Protein AF-A0AAP0F2R1-F1 (afdb_monomer_lite)

Secondary structure (DSSP, 8-state):
-----SB---TTS-HHHHHHHHHHHHTT---TT--HHHHHHHHGGGSB-HHHH-

Organism: NCBI:txid461633

Structure (mmCIF, N/CA/C/O backbone):
data_AF-A0AAP0F2R1-F1
#
_entry.id   AF-A0AAP0F2R1-F1
#
loop_
_atom_site.group_PDB
_atom_site.id
_atom_site.type_symbol
_atom_site.label_atom_id
_atom_site.label_alt_id
_atom_site.label_comp_id
_atom_site.label_asym_id
_atom_site.label_entity_id
_atom_site.label_seq_id
_atom_site.pdbx_PDB_ins_code
_atom_site.Cartn_x
_atom_site.Cartn_y
_atom_site.Cartn_z
_atom_site.occupancy
_atom_site.B_iso_or_equiv
_atom_site.auth_seq_id
_atom_site.auth_comp_id
_atom_site.auth_asym_id
_atom_site.auth_atom_id
_atom_site.pdbx_PDB_model_num
ATOM 1 N N . MET A 1 1 ? 14.233 -12.779 7.574 1.00 39.88 1 MET A N 1
ATOM 2 C CA . MET A 1 1 ? 14.411 -11.536 6.795 1.00 39.88 1 MET A CA 1
ATOM 3 C C . MET A 1 1 ? 13.020 -11.070 6.400 1.00 39.88 1 MET A C 1
ATOM 5 O O . MET A 1 1 ? 12.367 -11.790 5.661 1.00 39.88 1 MET A O 1
ATOM 9 N N . VAL A 1 2 ? 12.512 -9.967 6.961 1.00 41.56 2 VAL A N 1
ATOM 10 C CA . VAL A 1 2 ? 11.260 -9.361 6.473 1.00 41.56 2 VAL A CA 1
ATOM 11 C C . VAL A 1 2 ? 11.590 -8.781 5.106 1.00 41.56 2 VAL A C 1
ATOM 13 O O . VAL A 1 2 ? 12.356 -7.824 5.011 1.00 41.56 2 VAL A O 1
ATOM 16 N N . GLN A 1 3 ? 11.134 -9.451 4.049 1.00 52.3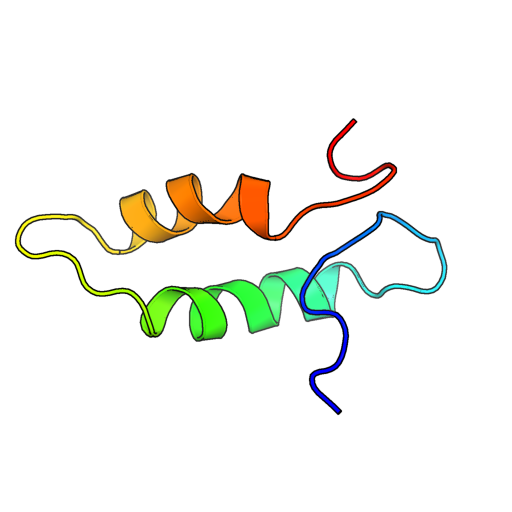1 3 GLN A N 1
ATOM 17 C CA . GLN A 1 3 ? 11.282 -8.934 2.698 1.00 52.31 3 GLN A CA 1
ATOM 18 C C . GLN A 1 3 ? 10.519 -7.615 2.586 1.00 52.31 3 GLN A C 1
ATOM 20 O O . GLN A 1 3 ? 9.471 -7.430 3.199 1.00 52.31 3 GLN A O 1
ATOM 25 N N . ASN A 1 4 ? 11.120 -6.685 1.856 1.00 61.25 4 ASN A N 1
ATOM 26 C CA . ASN A 1 4 ? 10.715 -5.297 1.737 1.00 61.25 4 ASN A CA 1
ATOM 27 C C . ASN A 1 4 ? 9.243 -5.187 1.294 1.00 61.25 4 ASN A C 1
ATOM 29 O O . ASN A 1 4 ? 8.933 -5.333 0.119 1.00 61.25 4 ASN A O 1
ATOM 33 N N . SER A 1 5 ? 8.329 -4.920 2.229 1.00 70.75 5 SER A N 1
ATOM 34 C CA . SER A 1 5 ? 6.885 -4.819 1.961 1.00 70.75 5 SER A CA 1
ATOM 35 C C . SER A 1 5 ? 6.483 -3.586 1.133 1.00 70.75 5 SER A C 1
ATOM 37 O O . SER A 1 5 ? 5.300 -3.390 0.846 1.00 70.75 5 SER A O 1
ATOM 39 N N . LEU A 1 6 ? 7.448 -2.733 0.795 1.00 87.56 6 LEU A N 1
ATOM 40 C CA . LEU A 1 6 ? 7.245 -1.460 0.120 1.00 87.56 6 LEU A CA 1
ATOM 41 C C . LEU A 1 6 ? 7.506 -1.605 -1.377 1.00 87.56 6 LEU A C 1
ATOM 43 O O . LEU A 1 6 ? 8.511 -2.198 -1.762 1.00 87.56 6 LEU A O 1
ATOM 47 N N . PHE A 1 7 ? 6.630 -1.018 -2.186 1.00 90.81 7 PHE A N 1
ATOM 48 C CA . PHE A 1 7 ? 6.784 -0.925 -3.633 1.00 90.81 7 PHE A CA 1
ATOM 49 C C . PHE A 1 7 ? 7.542 0.349 -3.995 1.00 90.81 7 PHE A C 1
ATOM 51 O O . PHE A 1 7 ? 7.099 1.450 -3.660 1.00 90.81 7 PHE A O 1
ATOM 58 N N . ASN A 1 8 ? 8.688 0.214 -4.657 1.00 90.94 8 ASN A N 1
ATOM 59 C CA . ASN A 1 8 ? 9.563 1.326 -5.029 1.00 90.94 8 ASN A CA 1
ATOM 60 C C . ASN A 1 8 ? 9.248 1.905 -6.419 1.00 90.94 8 ASN A C 1
ATOM 62 O O . ASN A 1 8 ? 9.734 2.993 -6.753 1.00 90.94 8 ASN A O 1
ATOM 66 N N . GLY A 1 9 ? 8.464 1.189 -7.229 1.00 89.12 9 GLY A N 1
ATOM 67 C CA . GLY A 1 9 ? 8.225 1.517 -8.634 1.00 89.12 9 GLY A CA 1
ATOM 68 C C . GLY A 1 9 ? 9.429 1.184 -9.519 1.00 89.12 9 GLY A C 1
ATOM 69 O O . GLY A 1 9 ? 9.708 1.902 -10.484 1.00 89.12 9 GLY A O 1
ATOM 70 N N . LEU A 1 10 ? 10.197 0.153 -9.158 1.00 90.19 10 LEU A N 1
ATOM 71 C CA . LEU A 1 10 ? 11.310 -0.343 -9.961 1.00 90.19 10 LEU A CA 1
ATOM 72 C C . LEU A 1 10 ? 10.800 -1.291 -11.058 1.00 90.19 10 LEU A C 1
ATOM 74 O O . LEU A 1 10 ? 9.851 -2.032 -10.834 1.00 90.19 10 LEU A O 1
ATOM 78 N N . PRO A 1 11 ? 11.468 -1.355 -12.224 1.00 87.44 11 PRO A N 1
ATOM 79 C CA . PRO A 1 11 ? 11.084 -2.270 -13.303 1.00 87.44 11 PRO A CA 1
ATOM 80 C C . PRO A 1 11 ? 11.271 -3.756 -12.952 1.00 87.44 11 PRO A C 1
ATOM 82 O O . PRO A 1 11 ? 10.845 -4.615 -13.714 1.00 87.44 11 PRO A O 1
ATOM 85 N N . CYS A 1 12 ? 11.941 -4.063 -11.837 1.00 87.69 12 CYS A N 1
ATOM 86 C CA . CYS A 1 12 ? 12.110 -5.422 -11.326 1.00 87.69 12 CYS A CA 1
ATOM 87 C C . CYS A 1 12 ? 11.028 -5.839 -10.319 1.00 87.69 12 CYS A C 1
ATOM 89 O O . CYS A 1 12 ? 11.034 -6.988 -9.891 1.00 87.69 12 CYS A O 1
ATOM 91 N N . GLU A 1 13 ? 10.169 -4.914 -9.882 1.00 89.31 13 GLU A N 1
ATOM 92 C CA . GLU A 1 13 ? 9.063 -5.206 -8.969 1.00 89.31 13 GLU A CA 1
ATOM 93 C C . GLU A 1 13 ? 7.801 -5.523 -9.776 1.00 89.31 13 GLU A C 1
ATOM 95 O O . GLU A 1 13 ? 7.508 -4.855 -10.770 1.00 89.31 13 GLU A O 1
ATOM 100 N N . ASP A 1 14 ? 7.035 -6.516 -9.329 1.00 89.44 14 ASP A N 1
ATOM 101 C CA . ASP A 1 14 ? 5.747 -6.849 -9.927 1.00 89.44 14 ASP A CA 1
ATOM 102 C C . ASP A 1 14 ? 4.630 -6.020 -9.270 1.00 89.44 14 ASP A C 1
ATOM 104 O O . ASP A 1 14 ? 4.345 -6.132 -8.075 1.00 89.44 14 ASP A O 1
ATOM 108 N N . LEU A 1 15 ? 4.012 -5.141 -10.064 1.00 87.75 15 LEU A N 1
ATOM 109 C CA . LEU A 1 15 ? 2.901 -4.296 -9.620 1.00 87.75 15 LEU A CA 1
ATOM 110 C C . LEU A 1 15 ? 1.636 -5.113 -9.326 1.00 87.75 15 LEU A C 1
ATOM 112 O O . LEU A 1 15 ? 0.893 -4.770 -8.406 1.00 87.75 15 LEU A O 1
ATOM 116 N N . VAL A 1 16 ? 1.372 -6.153 -10.119 1.00 89.88 16 VAL A N 1
ATOM 117 C CA . VAL A 1 16 ? 0.176 -6.989 -9.980 1.00 89.88 16 VAL A CA 1
ATOM 118 C C . VAL A 1 16 ? 0.277 -7.781 -8.685 1.00 89.88 16 VAL A C 1
ATOM 120 O O . VAL A 1 16 ? -0.630 -7.693 -7.859 1.00 89.88 16 VAL A O 1
ATOM 123 N N . GLU A 1 17 ? 1.418 -8.432 -8.447 1.00 90.75 17 GLU A N 1
ATOM 124 C CA . GLU A 1 17 ? 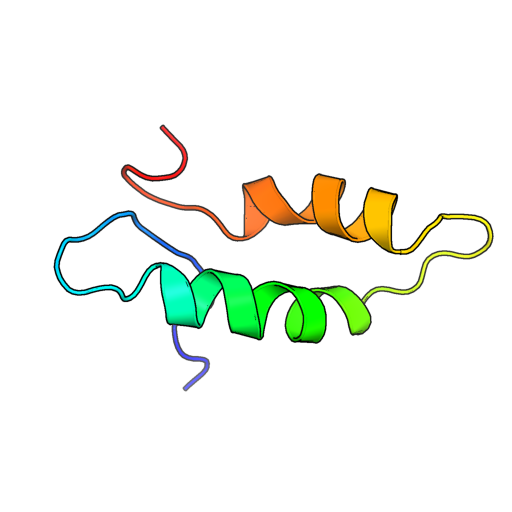1.680 -9.156 -7.199 1.00 90.75 17 GLU A CA 1
ATOM 125 C C . GLU A 1 17 ? 1.542 -8.228 -5.979 1.00 90.75 17 GLU A C 1
ATOM 127 O O . GLU A 1 17 ? 0.905 -8.576 -4.982 1.00 90.75 17 GLU A O 1
ATOM 132 N N . HIS A 1 18 ? 2.088 -7.007 -6.054 1.00 89.69 18 HIS A N 1
ATOM 133 C CA . HIS A 1 18 ? 2.013 -6.064 -4.935 1.00 89.69 18 HIS A CA 1
ATOM 134 C C . HIS A 1 18 ? 0.572 -5.654 -4.604 1.00 89.69 18 HIS A C 1
ATOM 136 O O . HIS A 1 18 ? 0.203 -5.617 -3.426 1.00 89.69 18 HIS A O 1
ATOM 142 N N . ILE A 1 19 ? -0.253 -5.395 -5.624 1.00 88.88 19 ILE A N 1
ATOM 143 C CA . ILE A 1 19 ? -1.670 -5.046 -5.450 1.00 88.88 19 ILE A CA 1
ATOM 144 C C . ILE A 1 19 ? -2.471 -6.233 -4.908 1.00 88.88 19 ILE A C 1
ATOM 146 O O . ILE A 1 19 ? -3.328 -6.027 -4.048 1.00 88.88 19 ILE A O 1
ATOM 150 N N . GLU A 1 20 ? -2.200 -7.456 -5.366 1.00 90.19 20 GLU A N 1
ATOM 151 C CA . GLU A 1 20 ? -2.908 -8.657 -4.907 1.00 90.19 20 GLU A CA 1
ATOM 152 C C . GLU A 1 20 ? -2.612 -8.984 -3.437 1.00 90.19 20 GLU A C 1
ATOM 154 O O . GLU A 1 20 ? -3.522 -9.346 -2.689 1.00 90.19 20 GLU A O 1
ATOM 159 N N . VAL A 1 21 ? -1.371 -8.775 -2.988 1.00 88.81 21 VAL A N 1
ATOM 160 C CA . VAL A 1 21 ? -0.939 -9.063 -1.607 1.00 88.81 21 VAL A CA 1
ATOM 161 C C . VAL A 1 21 ? -1.269 -7.913 -0.636 1.00 88.81 21 VAL A C 1
ATOM 163 O O . VAL A 1 21 ? -1.346 -8.097 0.584 1.00 88.81 21 VAL A O 1
ATOM 166 N N . PHE A 1 22 ? -1.490 -6.693 -1.133 1.00 87.94 22 PHE A N 1
ATOM 167 C CA . PHE A 1 22 ? -1.759 -5.519 -0.294 1.00 87.94 22 PHE A CA 1
ATOM 168 C C . PHE A 1 22 ? -3.004 -5.647 0.622 1.00 87.94 22 PHE A C 1
ATOM 170 O O . PHE A 1 22 ? -2.902 -5.295 1.805 1.00 87.94 22 PHE A O 1
ATOM 177 N N . PRO A 1 23 ? -4.164 -6.165 0.164 1.00 87.75 23 PRO A N 1
ATOM 178 C CA . PRO A 1 23 ? -5.330 -6.409 1.013 1.00 87.75 23 PRO A CA 1
ATOM 179 C C . PRO A 1 23 ? -5.049 -7.335 2.199 1.00 87.75 23 PRO A C 1
ATOM 181 O O . PRO A 1 23 ? -5.497 -7.037 3.306 1.00 87.75 23 PRO A O 1
ATOM 184 N N . GLU A 1 24 ? -4.275 -8.405 1.994 1.00 87.50 24 GLU A N 1
ATOM 185 C CA . GLU A 1 24 ? -3.909 -9.357 3.052 1.00 87.50 24 GLU A CA 1
ATOM 186 C C . GLU A 1 24 ? -3.081 -8.673 4.145 1.00 87.50 24 GLU A C 1
ATOM 188 O O . GLU A 1 24 ? -3.277 -8.901 5.339 1.00 87.50 24 GLU A O 1
ATOM 193 N N . ARG A 1 25 ? -2.200 -7.751 3.742 1.00 81.12 25 ARG A N 1
ATOM 194 C CA . ARG A 1 25 ? -1.391 -6.945 4.664 1.00 81.12 25 ARG A CA 1
ATOM 195 C C . ARG A 1 25 ? -2.205 -5.903 5.418 1.00 81.12 25 ARG A C 1
ATOM 197 O O . ARG A 1 25 ? -1.848 -5.568 6.539 1.00 81.12 25 ARG A O 1
ATOM 204 N N . CYS A 1 26 ? -3.279 -5.379 4.836 1.00 85.50 26 CYS A N 1
ATOM 205 C CA . CYS A 1 26 ? -4.147 -4.418 5.521 1.00 85.50 26 CYS A CA 1
ATOM 206 C C . CYS A 1 26 ? -5.054 -5.079 6.558 1.00 85.50 26 CYS A C 1
ATOM 208 O O . CYS A 1 26 ? -5.437 -4.433 7.531 1.00 85.50 26 CYS A O 1
ATOM 210 N N . ASP A 1 27 ? -5.383 -6.355 6.366 1.00 82.69 27 ASP A N 1
ATOM 211 C CA . ASP A 1 27 ? -6.302 -7.085 7.237 1.00 82.69 27 ASP A CA 1
ATOM 212 C C . ASP A 1 27 ? -5.719 -7.357 8.641 1.00 82.69 27 ASP A C 1
ATOM 214 O O . ASP A 1 27 ? -6.478 -7.666 9.559 1.00 82.69 27 ASP A O 1
ATOM 218 N N . ILE A 1 28 ? -4.409 -7.146 8.850 1.00 82.50 28 ILE A N 1
ATOM 219 C CA . ILE A 1 28 ? -3.777 -7.159 10.184 1.00 82.50 28 ILE A CA 1
ATOM 220 C C . ILE A 1 28 ? -4.161 -5.937 11.037 1.00 82.50 28 ILE A C 1
ATOM 222 O O . ILE A 1 28 ? -3.973 -5.950 12.254 1.00 82.50 28 ILE A O 1
ATOM 226 N N . VAL A 1 29 ? -4.672 -4.869 10.415 1.00 82.69 29 VAL A N 1
ATOM 227 C CA . VAL A 1 29 ? -5.082 -3.637 11.094 1.00 82.69 29 VAL A CA 1
ATOM 228 C C . VAL A 1 29 ? -6.602 -3.615 11.205 1.00 82.69 29 VAL A C 1
ATOM 230 O O . VAL A 1 29 ? -7.318 -3.440 10.220 1.00 82.69 29 VAL A O 1
ATOM 233 N N . HIS A 1 30 ? -7.105 -3.748 12.432 1.00 85.69 30 HIS A N 1
ATOM 234 C CA . HIS A 1 30 ? -8.527 -3.633 12.735 1.00 85.69 30 HIS A CA 1
ATOM 235 C C . HIS A 1 30 ? -8.783 -2.418 13.628 1.00 85.69 30 HIS A C 1
ATOM 237 O O . HIS A 1 30 ? -8.228 -2.316 14.721 1.00 85.69 30 HIS A O 1
ATOM 243 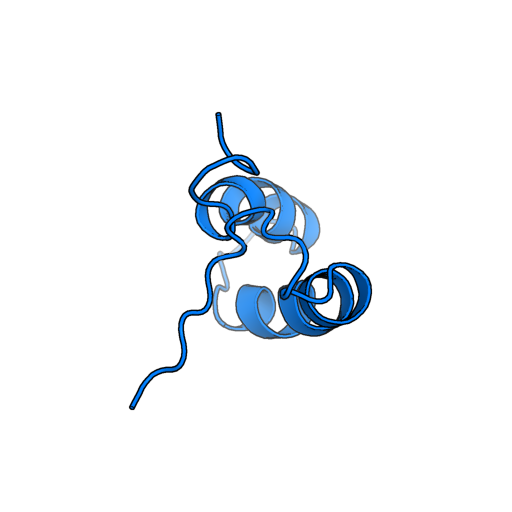N N . ILE A 1 31 ? -9.629 -1.498 13.162 1.00 88.31 31 ILE A N 1
ATOM 244 C CA . ILE A 1 31 ? -10.060 -0.326 13.929 1.00 88.31 31 ILE A CA 1
ATOM 245 C C . ILE A 1 31 ? -11.582 -0.380 14.040 1.00 88.31 31 ILE A C 1
ATOM 247 O O . ILE A 1 31 ? -12.287 -0.391 13.030 1.00 88.31 31 ILE A O 1
ATOM 251 N N . ASN A 1 32 ? -12.084 -0.414 15.275 1.00 90.50 32 ASN A N 1
ATOM 252 C CA . ASN A 1 32 ? -13.518 -0.468 15.551 1.00 90.50 32 ASN A CA 1
ATOM 253 C C . ASN A 1 32 ? -14.248 0.706 14.884 1.00 90.50 32 ASN A C 1
ATOM 255 O O . ASN A 1 32 ? -13.793 1.848 14.958 1.00 90.50 32 ASN A O 1
ATOM 259 N N . ASN A 1 33 ? -15.404 0.424 14.277 1.00 91.81 33 ASN A N 1
ATOM 260 C CA . ASN A 1 33 ? -16.243 1.396 13.560 1.00 91.81 33 ASN A CA 1
ATOM 261 C C . ASN A 1 33 ? -15.589 2.052 12.329 1.00 91.81 33 ASN A C 1
ATOM 263 O O . ASN A 1 33 ? -16.114 3.040 11.817 1.00 91.81 33 ASN A O 1
ATOM 267 N N . VAL A 1 34 ? -14.477 1.513 11.824 1.00 90.12 34 VAL A N 1
ATOM 268 C CA . VAL A 1 34 ? -13.868 1.961 10.567 1.00 90.12 34 VAL A CA 1
ATOM 269 C C . VAL A 1 34 ? -14.016 0.866 9.518 1.00 90.12 34 VAL A C 1
ATOM 271 O O . VAL A 1 34 ? -13.703 -0.299 9.756 1.00 90.12 34 VAL A O 1
ATOM 274 N N . LEU A 1 35 ? -14.490 1.244 8.331 1.00 91.12 35 LEU A N 1
ATOM 275 C CA . LEU A 1 35 ? -14.581 0.326 7.198 1.00 91.12 35 LEU A CA 1
ATOM 276 C C . LEU A 1 35 ? -13.181 -0.137 6.779 1.00 91.12 35 LEU A C 1
ATOM 278 O O . LEU A 1 35 ? -12.262 0.676 6.660 1.00 91.12 35 LEU A O 1
ATOM 282 N N . LYS A 1 36 ? -13.031 -1.432 6.478 1.00 88.50 36 LYS A N 1
ATOM 283 C CA . LYS A 1 36 ? -11.759 -2.005 6.003 1.00 88.50 36 LYS A CA 1
ATOM 284 C C . LYS A 1 36 ? -11.206 -1.268 4.782 1.00 88.50 36 LYS A C 1
ATOM 286 O O . LYS A 1 36 ? -10.001 -1.082 4.676 1.00 88.50 36 LYS A O 1
ATOM 291 N N . GLU A 1 37 ? -12.074 -0.807 3.889 1.00 89.56 37 GLU A N 1
ATOM 292 C CA . GLU A 1 37 ? -11.684 -0.029 2.709 1.00 89.56 37 GLU A CA 1
ATOM 293 C C . GLU A 1 37 ? -11.034 1.307 3.082 1.00 89.56 37 GLU A C 1
ATOM 295 O O . GLU A 1 37 ? -10.023 1.681 2.495 1.00 89.56 37 GLU A O 1
ATOM 300 N N . ILE A 1 38 ? -11.534 1.985 4.121 1.00 90.94 38 ILE A N 1
ATOM 301 C CA . ILE A 1 38 ? -10.929 3.225 4.624 1.00 90.94 38 ILE A CA 1
ATOM 302 C C . ILE A 1 38 ? -9.552 2.939 5.226 1.00 90.94 38 ILE A C 1
ATOM 304 O O . ILE A 1 38 ? -8.611 3.693 4.980 1.00 90.94 38 ILE A O 1
ATOM 308 N N . ILE A 1 39 ? -9.406 1.841 5.973 1.00 90.44 39 ILE A N 1
ATOM 309 C CA . ILE A 1 39 ? -8.108 1.412 6.514 1.00 90.44 39 ILE A CA 1
ATOM 310 C C . ILE A 1 39 ? -7.129 1.132 5.364 1.00 90.44 39 ILE A C 1
ATOM 312 O O . ILE A 1 39 ? -6.027 1.677 5.359 1.00 90.44 39 ILE A O 1
ATOM 316 N N . ARG A 1 40 ? -7.551 0.373 4.345 1.00 90.31 40 ARG A N 1
ATOM 317 C CA . ARG A 1 40 ? -6.755 0.080 3.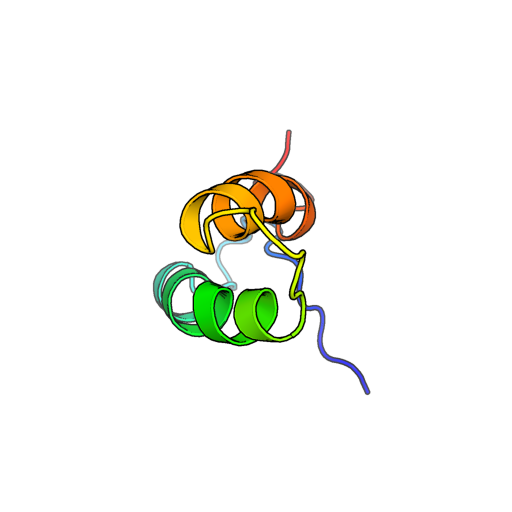140 1.00 90.31 40 ARG A CA 1
ATOM 318 C C . ARG A 1 40 ? -6.317 1.356 2.423 1.00 90.31 40 ARG A C 1
ATOM 320 O O . ARG A 1 40 ? -5.127 1.535 2.185 1.00 90.31 40 ARG A O 1
ATOM 327 N N . MET A 1 41 ? -7.236 2.284 2.155 1.00 91.19 41 MET A N 1
ATOM 328 C CA . MET A 1 41 ? -6.908 3.566 1.516 1.00 91.19 41 MET A CA 1
ATOM 329 C C . MET A 1 41 ? -5.913 4.387 2.342 1.00 91.19 41 MET A C 1
ATOM 331 O O . MET A 1 41 ? -5.023 5.024 1.783 1.00 91.19 41 MET A O 1
ATOM 335 N N . ARG A 1 42 ? -6.037 4.370 3.674 1.00 91.12 42 ARG A N 1
ATOM 336 C CA . ARG A 1 42 ? -5.122 5.086 4.574 1.00 91.12 42 ARG A CA 1
ATOM 337 C C . ARG A 1 42 ? -3.745 4.434 4.662 1.00 91.12 42 ARG A C 1
ATOM 339 O O . ARG A 1 42 ? -2.769 5.157 4.830 1.00 91.12 42 ARG A O 1
ATOM 346 N N . LEU A 1 43 ? -3.660 3.111 4.544 1.00 90.06 43 LEU A N 1
ATOM 347 C CA . LEU A 1 43 ? -2.400 2.365 4.577 1.00 90.06 43 LEU A CA 1
ATOM 348 C C . LEU A 1 43 ? -1.680 2.345 3.225 1.00 90.06 43 LEU A C 1
ATOM 350 O O . LEU A 1 43 ? -0.461 2.194 3.196 1.00 90.06 43 LEU A O 1
ATOM 354 N N . PHE A 1 44 ? -2.392 2.550 2.117 1.00 90.25 44 PHE A N 1
AT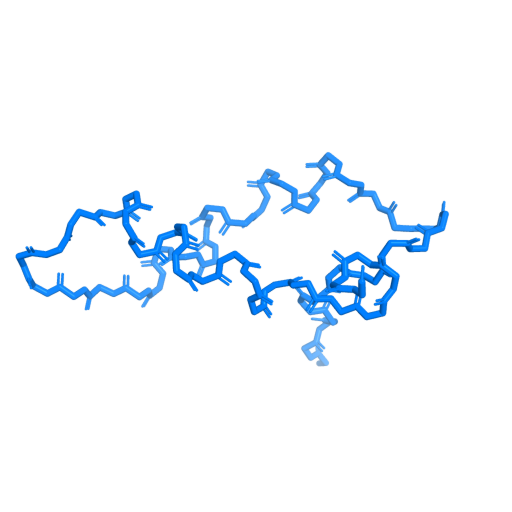OM 355 C CA . PHE A 1 44 ? -1.820 2.468 0.772 1.00 90.25 44 PHE A CA 1
ATOM 356 C C . PHE A 1 44 ? -0.591 3.374 0.563 1.00 90.25 44 PHE A C 1
ATOM 358 O O . PHE A 1 44 ? 0.443 2.858 0.146 1.00 90.25 44 PHE A O 1
ATOM 365 N N . PRO A 1 45 ? -0.584 4.662 0.967 1.00 90.06 45 PRO A N 1
ATOM 366 C CA . PRO A 1 45 ? 0.605 5.517 0.845 1.00 90.06 45 PRO A CA 1
ATOM 367 C C . PRO A 1 45 ? 1.822 5.046 1.658 1.00 90.06 45 PRO A C 1
ATOM 369 O O . PRO A 1 45 ? 2.950 5.478 1.403 1.00 90.06 45 PRO A O 1
ATOM 372 N N . PHE A 1 46 ? 1.609 4.194 2.665 1.00 88.62 46 PHE A N 1
ATOM 373 C CA . PHE A 1 46 ? 2.673 3.597 3.471 1.00 88.62 46 PHE A CA 1
ATOM 374 C C . PHE A 1 46 ? 3.223 2.314 2.859 1.00 88.62 46 PHE A C 1
ATOM 376 O O . PHE A 1 46 ? 4.304 1.904 3.256 1.00 88.62 46 PHE A O 1
ATOM 383 N N . ALA A 1 47 ? 2.523 1.709 1.898 1.00 88.94 47 ALA A N 1
ATOM 384 C CA . ALA A 1 47 ? 3.023 0.584 1.116 1.00 88.94 47 ALA A CA 1
ATOM 385 C C . ALA A 1 47 ? 3.870 1.024 -0.092 1.00 88.94 47 ALA A C 1
ATOM 387 O O . ALA A 1 47 ? 4.425 0.174 -0.786 1.00 88.94 47 ALA A O 1
ATOM 388 N N . LEU A 1 48 ? 3.988 2.335 -0.336 1.00 91.12 48 LEU A N 1
ATOM 389 C CA . LEU A 1 48 ? 4.764 2.919 -1.428 1.00 91.12 48 LEU A CA 1
ATOM 390 C C . LEU A 1 48 ? 6.083 3.512 -0.917 1.00 91.12 48 LEU A C 1
ATOM 392 O O . LEU A 1 48 ? 6.172 4.030 0.201 1.00 91.12 48 LEU A O 1
ATOM 396 N N . MET A 1 49 ? 7.101 3.484 -1.769 1.00 90.81 49 MET A N 1
ATOM 397 C CA . MET A 1 49 ? 8.421 4.077 -1.563 1.00 90.81 49 MET A CA 1
ATOM 398 C C . MET A 1 49 ? 9.006 4.524 -2.913 1.00 90.81 49 MET A C 1
ATOM 400 O O . MET A 1 49 ? 8.429 4.275 -3.970 1.00 90.81 49 MET A O 1
ATOM 404 N N . GLY A 1 50 ? 10.146 5.217 -2.895 1.00 88.62 50 GLY A N 1
ATOM 405 C CA . GLY A 1 50 ? 10.892 5.545 -4.109 1.00 88.62 50 GLY A CA 1
ATOM 406 C C . GLY A 1 50 ? 10.058 6.323 -5.128 1.00 88.62 50 GLY A C 1
ATOM 407 O O . GLY A 1 50 ? 9.391 7.297 -4.779 1.00 88.62 50 GLY A O 1
ATOM 408 N N . LYS A 1 51 ? 10.085 5.869 -6.385 1.00 87.06 51 LYS A N 1
ATOM 409 C CA . LYS A 1 51 ? 9.355 6.494 -7.497 1.00 87.06 51 LYS A CA 1
ATOM 410 C C . LYS A 1 51 ? 7.845 6.300 -7.406 1.00 87.06 51 LYS A C 1
ATOM 412 O O . LYS A 1 51 ? 7.117 7.090 -7.984 1.00 87.06 51 LYS A O 1
ATOM 417 N N . ALA A 1 52 ? 7.377 5.273 -6.700 1.00 89.31 52 ALA A N 1
ATOM 418 C CA . ALA A 1 52 ? 5.947 5.032 -6.542 1.00 89.31 52 ALA A CA 1
ATOM 419 C C . ALA A 1 52 ? 5.279 5.998 -5.550 1.00 89.31 52 ALA A C 1
ATOM 421 O O . ALA A 1 52 ? 4.061 6.145 -5.573 1.00 89.31 52 ALA A O 1
ATOM 422 N N . LYS A 1 53 ? 6.059 6.637 -4.665 1.00 87.94 53 LYS A N 1
ATOM 423 C CA . LYS A 1 53 ? 5.552 7.586 -3.661 1.00 87.94 53 LYS A CA 1
ATOM 424 C C . LYS A 1 53 ? 5.756 9.061 -4.036 1.00 87.94 53 LYS A C 1
ATOM 426 O O . LYS A 1 53 ? 5.062 9.905 -3.474 1.00 87.94 53 LYS A O 1
ATOM 431 N N . ALA A 1 54 ? 6.752 9.347 -4.876 1.00 74.38 54 ALA A N 1
ATOM 432 C CA . ALA A 1 54 ? 7.221 10.694 -5.205 1.00 74.38 54 ALA A CA 1
ATOM 433 C C . ALA A 1 54 ? 6.292 11.450 -6.163 1.00 74.38 54 ALA A C 1
ATOM 435 O O . ALA A 1 54 ? 5.704 10.798 -7.053 1.00 74.38 54 ALA A O 1
#

Sequence (54 aa):
MVQNSLFNGLPCEDLVEHIEVFPERCDIVHINNVLKEIIRMRLFPFALMGKAKA

Radius of gyration: 1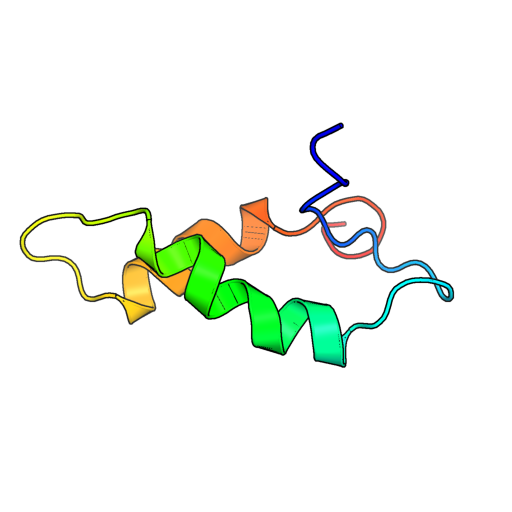2.01 Å; chains: 1; bounding box: 31×22×29 Å

pLDDT: mean 85.16, std 11.23, range [39.88, 91.81]

Foldseek 3Di:
DPPLLADQVDPPDDPVVNVVCLLVVQVVDDDPPDDSVVSSVVCVLVNYHHPRND